Protein AF-A0A348DID6-F1 (afdb_monomer_lite)

Structure (mmCIF, N/CA/C/O backbone):
data_AF-A0A348DID6-F1
#
_entry.id   AF-A0A348DID6-F1
#
loop_
_atom_site.group_PDB
_atom_site.id
_atom_site.type_symbol
_atom_site.label_atom_id
_atom_site.label_alt_id
_atom_site.label_comp_id
_atom_site.label_asym_id
_atom_site.label_entity_id
_atom_site.label_seq_id
_atom_site.pdbx_PDB_ins_code
_atom_site.Cartn_x
_atom_site.Cartn_y
_atom_site.Cartn_z
_atom_site.occupancy
_atom_site.B_iso_or_equiv
_atom_site.auth_seq_id
_atom_site.auth_comp_id
_atom_site.auth_asym_id
_atom_site.auth_atom_id
_atom_site.pdbx_PDB_model_num
ATOM 1 N N . MET A 1 1 ? -4.799 -6.504 -25.604 1.00 52.53 1 MET A N 1
ATOM 2 C CA . MET A 1 1 ? -5.374 -7.026 -24.342 1.00 52.53 1 MET A CA 1
ATOM 3 C C . MET A 1 1 ? -4.359 -7.250 -23.209 1.00 52.53 1 MET A C 1
ATOM 5 O O . MET A 1 1 ? -4.797 -7.353 -22.079 1.00 52.53 1 MET A O 1
ATOM 9 N N . ARG A 1 2 ? -3.030 -7.270 -23.440 1.00 54.81 2 ARG A N 1
ATOM 10 C CA . ARG A 1 2 ? -2.037 -7.551 -22.372 1.00 54.81 2 ARG A CA 1
ATOM 11 C C . ARG A 1 2 ? -1.818 -6.422 -21.348 1.00 54.81 2 ARG A C 1
ATOM 13 O O . ARG A 1 2 ? -1.651 -6.703 -20.170 1.00 54.81 2 ARG A O 1
ATOM 20 N N . ALA A 1 3 ? -1.886 -5.155 -21.763 1.00 53.16 3 ALA A N 1
ATOM 21 C CA . ALA A 1 3 ? -1.640 -4.015 -20.867 1.00 53.16 3 ALA A CA 1
ATOM 22 C C . ALA A 1 3 ? -2.660 -3.902 -19.712 1.00 53.16 3 ALA A C 1
ATOM 24 O O . ALA A 1 3 ? -2.322 -3.475 -18.613 1.00 53.16 3 ALA A O 1
ATOM 25 N N . THR A 1 4 ? -3.907 -4.324 -19.941 1.00 56.53 4 THR A N 1
ATOM 26 C CA . THR A 1 4 ? -4.987 -4.254 -18.944 1.00 56.53 4 THR A CA 1
ATOM 27 C C . THR A 1 4 ? -4.907 -5.346 -17.881 1.00 56.53 4 THR A C 1
ATOM 29 O O . THR A 1 4 ? -5.445 -5.165 -16.795 1.00 56.53 4 THR A O 1
ATOM 32 N N . GLU A 1 5 ? -4.265 -6.479 -18.172 1.00 61.47 5 GLU A N 1
ATOM 33 C CA . GLU A 1 5 ? -4.038 -7.538 -17.177 1.00 61.47 5 GLU A CA 1
ATOM 34 C C . GLU A 1 5 ? -2.804 -7.245 -16.329 1.00 61.47 5 GLU A C 1
ATOM 36 O O . GLU A 1 5 ? -2.868 -7.359 -15.108 1.00 61.47 5 GLU A O 1
ATOM 41 N N . GLN A 1 6 ? -1.735 -6.747 -16.958 1.00 55.81 6 GLN A N 1
ATOM 42 C CA . GLN A 1 6 ? -0.539 -6.287 -16.254 1.00 55.81 6 GLN A CA 1
ATOM 43 C C . GLN A 1 6 ? -0.873 -5.181 -15.238 1.00 55.81 6 GLN A C 1
ATOM 45 O O . GLN A 1 6 ? -0.455 -5.248 -14.086 1.00 55.81 6 GLN A O 1
ATOM 50 N N . SER A 1 7 ? -1.742 -4.239 -15.619 1.00 74.44 7 SER A N 1
ATOM 51 C CA . SER A 1 7 ? -2.239 -3.191 -14.719 1.00 74.44 7 SER A CA 1
ATOM 52 C C . SER A 1 7 ? -3.020 -3.736 -13.510 1.00 74.44 7 SER A C 1
ATOM 54 O O . SER A 1 7 ? -2.922 -3.178 -12.416 1.00 74.44 7 SER A O 1
ATOM 56 N N . LYS A 1 8 ? -3.771 -4.836 -13.663 1.00 82.12 8 LYS A N 1
ATOM 57 C CA . LYS A 1 8 ? -4.510 -5.456 -12.547 1.00 82.12 8 LYS A CA 1
ATOM 58 C C . LYS A 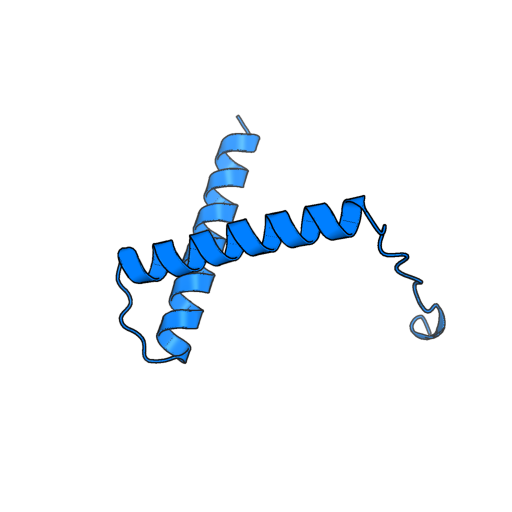1 8 ? -3.577 -6.172 -11.578 1.00 82.12 8 LYS A C 1
ATOM 60 O O . LYS A 1 8 ? -3.774 -6.076 -10.370 1.00 82.12 8 LYS A O 1
ATOM 65 N N . GLU A 1 9 ? -2.574 -6.875 -12.096 1.00 85.38 9 GLU A N 1
ATOM 66 C CA . GLU A 1 9 ? -1.585 -7.566 -11.268 1.00 85.38 9 GLU A CA 1
ATOM 67 C C . GLU A 1 9 ? -0.743 -6.570 -10.458 1.00 85.38 9 GLU A C 1
ATOM 69 O O . GLU A 1 9 ? -0.535 -6.756 -9.258 1.00 85.38 9 GLU A O 1
ATOM 74 N N . GLU A 1 10 ? -0.313 -5.474 -11.084 1.00 84.75 10 GLU A N 1
ATOM 75 C CA . GLU A 1 10 ? 0.397 -4.382 -10.409 1.00 84.75 10 GLU A CA 1
ATOM 76 C C . GLU A 1 10 ? -0.465 -3.733 -9.319 1.00 84.75 10 GLU A C 1
ATOM 78 O O . GLU A 1 10 ? 0.008 -3.511 -8.202 1.00 84.75 10 GLU A O 1
ATOM 83 N N . MET A 1 11 ? -1.754 -3.511 -9.591 1.00 86.56 11 MET A N 1
ATOM 84 C CA . MET A 1 11 ? -2.682 -2.972 -8.597 1.00 86.56 11 MET A CA 1
ATOM 85 C C . MET A 1 11 ? -2.908 -3.937 -7.423 1.00 86.56 11 MET A C 1
ATOM 87 O O . MET A 1 11 ? -2.918 -3.505 -6.271 1.00 86.56 11 MET A O 1
ATOM 91 N N . ALA A 1 12 ? -3.021 -5.242 -7.684 1.00 90.50 12 ALA A N 1
ATOM 92 C CA . ALA A 1 12 ? -3.129 -6.256 -6.635 1.00 90.50 12 ALA A CA 1
ATOM 93 C C . ALA A 1 12 ? -1.875 -6.292 -5.746 1.00 90.50 12 ALA A C 1
ATOM 95 O O . ALA A 1 12 ? -1.990 -6.346 -4.520 1.00 90.50 12 ALA A O 1
ATOM 96 N N . LYS A 1 13 ? -0.679 -6.178 -6.342 1.00 90.81 13 LYS A N 1
ATOM 97 C CA . LYS A 1 13 ? 0.586 -6.063 -5.597 1.00 90.81 13 LYS A CA 1
ATOM 98 C C . LYS A 1 13 ? 0.609 -4.812 -4.723 1.00 90.81 13 LYS A C 1
ATOM 100 O O . LYS A 1 13 ? 0.956 -4.900 -3.548 1.00 90.81 13 LYS A O 1
ATOM 105 N N . ALA A 1 14 ? 0.210 -3.661 -5.264 1.00 89.06 14 ALA A N 1
ATOM 106 C CA . ALA A 1 14 ? 0.176 -2.406 -4.515 1.00 89.06 14 ALA A CA 1
ATOM 107 C C . ALA A 1 14 ? -0.770 -2.477 -3.304 1.00 89.06 14 ALA A C 1
ATOM 109 O O . ALA A 1 14 ? -0.407 -2.032 -2.214 1.00 89.06 14 ALA A O 1
ATOM 110 N N . ILE A 1 15 ? -1.945 -3.094 -3.470 1.00 93.38 15 ILE A N 1
ATOM 111 C CA . ILE A 1 15 ? -2.886 -3.346 -2.369 1.00 93.38 15 ILE A CA 1
ATOM 112 C C . ILE A 1 15 ? -2.260 -4.282 -1.329 1.00 93.38 15 ILE A C 1
ATOM 114 O O . ILE A 1 15 ? -2.309 -3.976 -0.140 1.00 93.38 15 ILE A O 1
ATOM 118 N N . GLY A 1 16 ? -1.627 -5.379 -1.757 1.00 92.88 16 GLY A N 1
ATOM 119 C CA . GLY A 1 16 ? -0.951 -6.315 -0.852 1.00 92.88 16 GLY A CA 1
ATOM 120 C C . GLY A 1 16 ? 0.119 -5.640 0.011 1.00 92.88 16 GLY A C 1
ATOM 121 O O . GLY A 1 16 ? 0.153 -5.843 1.224 1.00 92.88 16 GLY A O 1
ATOM 122 N N . TYR A 1 17 ? 0.935 -4.762 -0.581 1.00 92.88 17 TYR A N 1
ATOM 123 C CA . TYR A 1 17 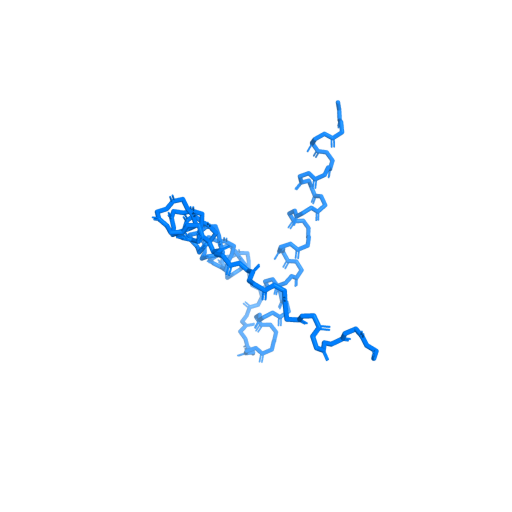? 1.909 -3.969 0.173 1.00 92.88 17 TYR A CA 1
ATOM 124 C C . TYR A 1 17 ? 1.253 -3.007 1.166 1.00 92.88 17 TYR A C 1
ATOM 126 O O . TYR A 1 17 ? 1.708 -2.916 2.304 1.00 92.88 17 TYR A O 1
ATOM 134 N N . ALA A 1 18 ? 0.188 -2.308 0.763 1.00 93.19 18 ALA A N 1
ATOM 135 C CA . ALA A 1 18 ? -0.524 -1.392 1.650 1.00 93.19 18 ALA A CA 1
ATOM 136 C C . ALA A 1 18 ? -1.104 -2.124 2.872 1.00 93.19 18 ALA A C 1
ATOM 138 O O . ALA A 1 18 ? -0.983 -1.635 3.992 1.00 93.19 18 ALA A O 1
ATOM 139 N N . VAL A 1 19 ? -1.674 -3.316 2.672 1.00 95.75 19 VAL A N 1
ATOM 140 C CA . VAL A 1 19 ? -2.188 -4.160 3.760 1.00 95.75 19 VAL A CA 1
ATOM 141 C C . VAL A 1 19 ? -1.065 -4.586 4.708 1.00 95.75 19 VAL A C 1
ATOM 143 O O . VAL A 1 19 ? -1.209 -4.425 5.916 1.00 95.75 19 VAL A O 1
ATOM 146 N N . MET A 1 20 ? 0.067 -5.056 4.177 1.00 95.94 20 MET A N 1
ATOM 147 C CA . MET A 1 20 ? 1.215 -5.480 4.990 1.00 95.94 20 MET A CA 1
ATOM 148 C C . MET A 1 20 ? 1.821 -4.320 5.802 1.00 95.94 20 MET A C 1
ATOM 150 O O . MET A 1 20 ? 2.199 -4.493 6.957 1.00 95.94 20 MET A O 1
ATOM 154 N N . GLU A 1 21 ? 1.897 -3.113 5.234 1.00 93.62 21 GLU A N 1
ATOM 155 C CA . GLU A 1 21 ? 2.341 -1.915 5.963 1.00 93.62 21 GLU A CA 1
ATOM 156 C C . GLU A 1 21 ? 1.373 -1.525 7.093 1.00 93.62 21 GLU A C 1
ATOM 158 O O . GLU A 1 21 ? 1.809 -1.126 8.176 1.00 93.62 21 GLU A O 1
ATOM 163 N N . LEU A 1 22 ? 0.061 -1.623 6.856 1.00 94.75 22 LEU A N 1
ATOM 164 C CA . LEU A 1 22 ? -0.953 -1.327 7.871 1.00 94.75 22 LEU A CA 1
ATOM 165 C C . LEU A 1 22 ? -0.906 -2.343 9.014 1.00 94.75 22 LEU A C 1
ATOM 167 O O . LEU A 1 22 ? -0.898 -1.939 10.175 1.00 94.75 22 LEU A O 1
ATOM 171 N N . GLU A 1 23 ? -0.782 -3.631 8.697 1.00 96.25 23 GLU A N 1
ATOM 172 C CA . GLU A 1 23 ? -0.640 -4.692 9.696 1.00 96.25 23 GLU A CA 1
ATOM 173 C C . GLU A 1 23 ? 0.614 -4.486 10.560 1.00 96.25 23 GLU A C 1
ATOM 175 O O . GLU A 1 23 ? 0.514 -4.428 11.784 1.00 96.25 23 GLU A O 1
ATOM 180 N N . ASN A 1 24 ? 1.776 -4.257 9.934 1.00 95.25 24 ASN A N 1
ATOM 181 C CA . ASN A 1 24 ? 3.042 -4.031 10.645 1.00 95.25 24 ASN A CA 1
ATOM 182 C C . ASN A 1 24 ? 3.024 -2.800 11.563 1.00 95.25 24 ASN A C 1
ATOM 184 O O . ASN A 1 24 ? 3.798 -2.723 12.514 1.00 95.25 24 ASN A O 1
ATOM 188 N N . THR A 1 25 ? 2.167 -1.820 11.278 1.00 93.44 25 THR A N 1
ATOM 189 C CA . THR A 1 25 ? 2.012 -0.614 12.106 1.00 93.44 25 THR A CA 1
ATOM 190 C C . THR A 1 25 ? 0.881 -0.735 13.130 1.00 93.44 25 THR A C 1
ATOM 192 O O . THR A 1 25 ? 0.625 0.221 13.861 1.00 93.44 25 THR A O 1
ATOM 195 N N . GLY A 1 26 ? 0.192 -1.883 13.192 1.00 92.88 26 GLY A N 1
ATOM 196 C CA . GLY A 1 26 ? -0.980 -2.094 14.045 1.00 92.88 26 GLY A CA 1
ATOM 197 C C . GLY A 1 26 ? -2.175 -1.213 13.665 1.00 92.88 26 GLY A C 1
ATOM 198 O O . GLY A 1 26 ? -3.066 -0.985 14.482 1.00 92.88 26 GLY A O 1
ATOM 199 N N . CYS A 1 27 ? -2.182 -0.672 12.445 1.00 92.62 27 CYS A N 1
ATOM 200 C CA . CYS A 1 27 ? -3.247 0.182 11.943 1.00 92.62 27 CYS A CA 1
ATOM 201 C C . CYS A 1 27 ? -4.428 -0.659 11.443 1.00 92.62 27 CYS A C 1
ATOM 203 O O . CYS A 1 27 ? -4.262 -1.762 10.924 1.00 92.62 27 CYS A O 1
ATOM 205 N N . ALA A 1 28 ? -5.640 -0.112 11.552 1.00 94.94 28 ALA A N 1
ATOM 206 C CA . ALA A 1 28 ? -6.833 -0.769 11.032 1.00 94.94 28 ALA A CA 1
ATOM 207 C C . ALA A 1 28 ? -6.755 -0.934 9.504 1.00 94.94 28 ALA A C 1
ATOM 209 O O . ALA A 1 28 ? -6.493 0.023 8.771 1.00 94.94 28 ALA A O 1
ATOM 210 N N . ILE A 1 29 ? -7.026 -2.148 9.022 1.00 95.94 29 ILE A N 1
ATOM 211 C CA . ILE A 1 29 ? -7.057 -2.466 7.592 1.00 95.94 29 ILE A CA 1
ATOM 212 C C . ILE A 1 29 ? -8.455 -2.126 7.063 1.00 95.94 29 ILE A C 1
ATOM 214 O O . ILE A 1 29 ? -9.340 -2.977 7.002 1.00 95.94 29 ILE A O 1
ATOM 218 N N . THR A 1 30 ? -8.667 -0.854 6.722 1.00 96.75 30 THR A N 1
ATOM 219 C CA . THR A 1 30 ? -9.900 -0.373 6.078 1.00 96.75 30 THR A CA 1
ATOM 220 C C . THR A 1 30 ? -9.635 0.066 4.642 1.00 96.75 30 THR A C 1
ATOM 222 O O . THR A 1 30 ? -8.493 0.329 4.255 1.00 96.75 30 THR A O 1
ATOM 225 N N . ALA A 1 31 ? -10.695 0.168 3.837 1.00 94.06 31 ALA A N 1
ATOM 226 C CA . ALA A 1 31 ? -10.586 0.643 2.460 1.00 94.06 31 ALA A CA 1
ATOM 227 C C . ALA A 1 31 ? -9.996 2.063 2.394 1.00 94.06 31 ALA A C 1
ATOM 229 O O . ALA A 1 31 ? -9.169 2.351 1.531 1.00 94.06 31 ALA A O 1
ATOM 230 N N . GLU A 1 32 ? -10.361 2.936 3.333 1.00 95.19 32 GLU A N 1
ATOM 231 C CA . GLU A 1 32 ? -9.838 4.299 3.446 1.00 95.19 32 GLU A CA 1
ATOM 232 C C . GLU A 1 32 ? -8.336 4.300 3.738 1.00 95.19 32 GLU A C 1
ATOM 234 O O . GLU A 1 32 ? -7.583 5.018 3.079 1.00 95.19 32 GLU A O 1
ATOM 239 N 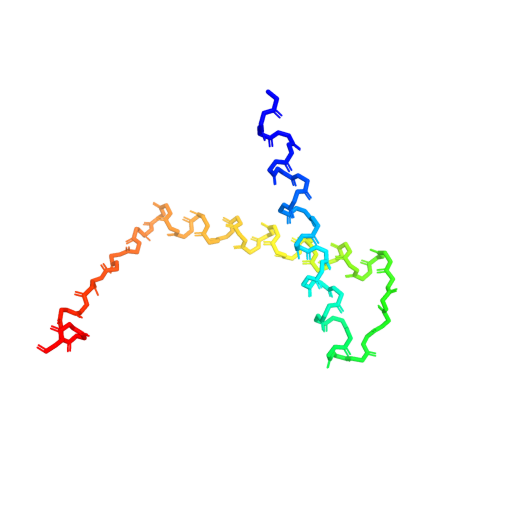N . ALA A 1 33 ? -7.883 3.466 4.680 1.00 93.25 33 ALA A N 1
ATOM 240 C CA . ALA A 1 33 ? -6.472 3.368 5.045 1.00 93.25 33 ALA A CA 1
ATOM 241 C C . ALA A 1 33 ? -5.615 2.816 3.893 1.00 93.25 33 ALA A C 1
ATOM 243 O O . ALA A 1 33 ? -4.526 3.329 3.622 1.00 93.25 33 ALA A O 1
ATOM 244 N N . ILE A 1 34 ? -6.126 1.813 3.172 1.00 93.94 34 ILE A N 1
ATOM 245 C CA . ILE A 1 34 ? -5.474 1.259 1.979 1.00 93.94 34 ILE A CA 1
ATOM 246 C C . ILE A 1 34 ? -5.389 2.326 0.883 1.00 93.94 34 ILE A C 1
ATOM 248 O O . ILE A 1 34 ? -4.308 2.568 0.347 1.00 93.94 34 ILE A O 1
ATOM 252 N N . ASN A 1 35 ? -6.493 3.016 0.583 1.00 92.38 35 ASN A N 1
ATOM 253 C CA . ASN A 1 35 ? -6.518 4.064 -0.438 1.00 92.38 35 ASN A CA 1
ATOM 254 C C . ASN A 1 35 ? -5.568 5.220 -0.102 1.00 92.38 35 ASN A C 1
ATOM 256 O O . ASN A 1 35 ? -4.838 5.676 -0.979 1.00 92.38 35 ASN A O 1
ATOM 260 N N . ALA A 1 36 ? -5.496 5.643 1.164 1.00 91.38 36 ALA A N 1
ATOM 261 C CA . ALA A 1 36 ? -4.546 6.665 1.598 1.00 91.38 36 ALA A CA 1
ATOM 262 C C . ALA A 1 36 ? -3.087 6.254 1.322 1.00 91.38 36 ALA A C 1
ATOM 264 O O . ALA A 1 36 ? -2.301 7.056 0.816 1.00 91.38 36 ALA A O 1
ATOM 265 N N . ARG A 1 37 ? -2.722 4.991 1.584 1.00 89.56 37 ARG A N 1
ATOM 266 C CA . ARG A 1 37 ? -1.382 4.456 1.278 1.00 89.56 37 ARG A CA 1
ATOM 267 C C . ARG A 1 37 ? -1.109 4.374 -0.224 1.00 89.56 37 ARG A C 1
ATOM 269 O O . ARG A 1 37 ? -0.006 4.706 -0.660 1.00 89.56 37 ARG A O 1
ATOM 276 N N . LEU A 1 38 ? -2.105 3.982 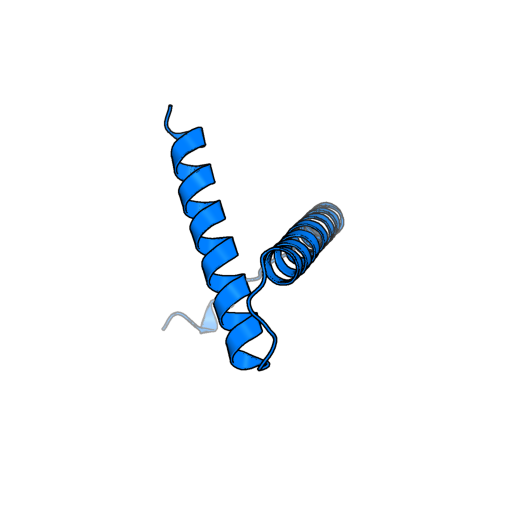-1.018 1.00 89.88 38 LEU A N 1
ATOM 277 C CA . LEU A 1 38 ? -1.991 3.939 -2.479 1.00 89.88 38 LEU A CA 1
ATOM 278 C C . LEU A 1 38 ? -1.793 5.338 -3.083 1.00 89.88 38 LEU A C 1
ATOM 280 O O . LEU A 1 38 ? -0.960 5.501 -3.973 1.00 89.88 38 LEU A O 1
ATOM 284 N N . GLU A 1 39 ? -2.499 6.356 -2.587 1.00 87.19 39 GLU A N 1
ATOM 285 C CA . GLU A 1 39 ? -2.347 7.738 -3.061 1.00 87.19 39 GLU A CA 1
ATOM 286 C C . GLU A 1 39 ? -0.985 8.338 -2.687 1.00 87.19 39 GLU A C 1
ATOM 288 O O . GLU A 1 39 ? -0.354 8.998 -3.515 1.00 87.19 39 GLU A O 1
ATOM 293 N N . ILE A 1 40 ? -0.468 8.039 -1.488 1.00 82.06 40 ILE A N 1
ATOM 294 C CA . ILE A 1 40 ? 0.903 8.416 -1.107 1.00 82.06 40 ILE A CA 1
ATOM 295 C C . ILE A 1 40 ? 1.917 7.791 -2.073 1.00 82.06 40 ILE A C 1
ATOM 297 O O . ILE A 1 40 ? 2.819 8.489 -2.541 1.00 82.06 40 ILE A O 1
ATOM 301 N N . ARG A 1 41 ? 1.755 6.507 -2.429 1.00 77.00 41 ARG A N 1
ATOM 302 C CA . ARG A 1 41 ? 2.635 5.839 -3.401 1.00 77.00 41 ARG A CA 1
ATOM 303 C C . ARG A 1 41 ? 2.579 6.492 -4.776 1.00 77.00 41 ARG A C 1
ATOM 305 O O . ARG A 1 41 ? 3.633 6.862 -5.287 1.00 77.00 41 ARG A O 1
ATOM 312 N N . LYS A 1 42 ? 1.388 6.750 -5.323 1.00 77.31 42 LYS A N 1
ATOM 313 C CA . LYS A 1 42 ? 1.240 7.473 -6.602 1.00 77.31 42 LYS A CA 1
ATOM 314 C C . LYS A 1 42 ? 1.908 8.850 -6.568 1.00 77.31 42 LYS A C 1
ATOM 316 O O . LYS A 1 42 ? 2.575 9.245 -7.524 1.00 77.31 42 LYS A O 1
ATOM 321 N N . GLY A 1 43 ? 1.757 9.580 -5.460 1.00 70.81 43 GLY A N 1
ATOM 322 C CA . GLY A 1 43 ? 2.424 10.865 -5.246 1.00 70.81 43 GLY A CA 1
ATOM 323 C C . GLY A 1 43 ? 3.949 10.739 -5.219 1.00 70.81 43 GLY A C 1
ATOM 324 O O . GLY A 1 43 ? 4.646 11.536 -5.848 1.00 70.81 43 GLY A O 1
ATOM 325 N N . SER A 1 44 ? 4.471 9.709 -4.550 1.00 71.38 44 SER A N 1
ATOM 326 C CA . SER A 1 44 ? 5.910 9.438 -4.465 1.00 71.38 44 SER A CA 1
ATOM 327 C C . SER A 1 44 ? 6.520 8.983 -5.793 1.00 71.38 44 SER A C 1
ATOM 329 O O . SER A 1 44 ? 7.599 9.446 -6.149 1.00 71.38 44 SER A O 1
ATOM 331 N N . GLU A 1 45 ? 5.812 8.164 -6.573 1.00 71.19 45 GLU A N 1
ATOM 332 C CA . GLU A 1 45 ? 6.226 7.732 -7.912 1.00 71.19 45 GLU A CA 1
ATOM 333 C C . GLU A 1 45 ? 6.270 8.917 -8.876 1.00 71.19 45 GLU A C 1
ATOM 335 O O . GLU A 1 45 ? 7.230 9.073 -9.628 1.00 71.19 45 GLU A O 1
ATOM 340 N N . LYS A 1 46 ? 5.279 9.814 -8.800 1.00 70.19 46 LYS A N 1
ATOM 341 C CA . LYS A 1 46 ? 5.263 11.055 -9.581 1.00 70.19 46 LYS A CA 1
ATOM 342 C C . LYS A 1 46 ? 6.420 11.982 -9.202 1.00 70.19 46 LYS A C 1
ATOM 344 O O . LYS A 1 46 ? 7.079 12.520 -10.089 1.00 70.19 46 LYS A O 1
ATOM 349 N N . ALA A 1 47 ? 6.691 12.144 -7.906 1.00 64.12 47 ALA A N 1
ATOM 350 C CA . ALA A 1 47 ? 7.818 12.939 -7.421 1.00 64.12 47 ALA A CA 1
ATOM 351 C C . ALA A 1 47 ? 9.175 12.326 -7.816 1.00 64.12 47 ALA A C 1
ATOM 353 O O . ALA A 1 47 ? 10.103 13.051 -8.174 1.00 64.12 47 ALA A O 1
ATOM 354 N N . PHE A 1 48 ? 9.291 10.996 -7.796 1.00 63.62 48 PHE A N 1
ATOM 355 C CA . PHE A 1 48 ? 10.480 10.280 -8.252 1.00 63.62 48 PHE A CA 1
ATOM 356 C C . PHE A 1 48 ? 10.684 10.426 -9.761 1.00 63.62 48 PHE A C 1
ATOM 358 O O . PHE A 1 48 ? 11.786 10.749 -10.191 1.00 63.62 48 PHE A O 1
ATOM 365 N N . ALA A 1 49 ? 9.630 10.263 -10.564 1.00 66.44 49 ALA A N 1
ATOM 366 C CA . ALA A 1 49 ? 9.685 10.447 -12.012 1.00 66.44 49 ALA A CA 1
ATOM 367 C C . ALA A 1 49 ? 10.072 11.885 -12.398 1.00 66.44 49 ALA A C 1
ATOM 369 O O . ALA A 1 49 ? 10.872 12.075 -13.310 1.00 66.44 49 ALA A O 1
ATOM 370 N N . GLN A 1 50 ? 9.565 12.891 -11.676 1.00 68.00 50 GLN A N 1
ATOM 371 C CA . GLN A 1 50 ? 9.976 14.288 -11.855 1.00 68.00 50 GLN A CA 1
ATOM 372 C C . GLN A 1 50 ? 11.459 14.491 -11.532 1.00 68.00 50 GLN A C 1
ATOM 374 O O . GLN A 1 50 ? 12.190 15.024 -12.362 1.00 68.00 50 GLN A O 1
ATOM 379 N N . ARG A 1 51 ? 11.940 13.988 -10.386 1.00 63.38 51 ARG A N 1
ATOM 380 C CA . ARG A 1 51 ? 13.371 14.068 -10.044 1.00 63.38 51 ARG A CA 1
ATOM 381 C C . ARG A 1 51 ? 14.259 13.322 -11.033 1.00 63.38 51 ARG A C 1
ATOM 383 O O . ARG A 1 51 ? 15.313 13.834 -11.375 1.00 63.38 51 ARG A O 1
ATOM 390 N N . ALA A 1 52 ? 13.844 12.149 -11.503 1.00 64.00 52 ALA A N 1
ATOM 391 C CA . ALA A 1 52 ? 14.590 11.372 -12.488 1.00 64.00 52 ALA A CA 1
ATOM 392 C C . ALA A 1 52 ? 14.641 12.057 -13.866 1.00 64.00 52 ALA A C 1
ATOM 394 O O . ALA A 1 52 ? 15.609 11.875 -14.600 1.00 64.00 52 ALA A O 1
ATOM 395 N N . ALA A 1 53 ? 13.619 12.847 -14.214 1.00 65.31 53 ALA A N 1
ATOM 396 C CA . ALA A 1 53 ? 13.604 13.659 -15.427 1.00 65.31 53 ALA A CA 1
ATOM 397 C C . ALA A 1 53 ? 14.487 14.917 -15.306 1.00 65.31 53 ALA A C 1
ATOM 399 O O . ALA A 1 53 ? 15.129 15.303 -16.279 1.00 65.31 53 ALA A O 1
ATOM 400 N N . GLU A 1 54 ? 14.538 15.542 -14.126 1.00 69.94 54 GLU A N 1
ATOM 401 C CA . GLU A 1 54 ? 15.352 16.740 -13.858 1.00 69.94 54 GLU A CA 1
ATOM 40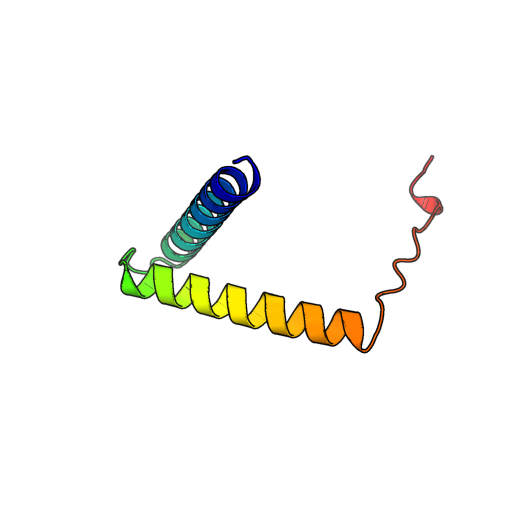2 C C . GLU A 1 54 ? 16.832 16.417 -13.594 1.00 69.94 54 GLU A C 1
ATOM 404 O O . GLU A 1 54 ? 17.720 17.180 -13.972 1.00 69.94 54 GLU A O 1
ATOM 409 N N . GLN A 1 55 ? 17.111 15.278 -12.963 1.00 66.31 55 GLN A N 1
ATOM 410 C CA . GLN A 1 55 ? 18.447 14.738 -12.737 1.00 66.31 55 GLN A CA 1
ATOM 411 C C . GLN A 1 55 ? 18.424 13.242 -13.055 1.00 66.31 55 GLN A C 1
ATOM 413 O O . GLN A 1 55 ? 18.060 12.432 -12.196 1.00 66.31 55 GLN A O 1
ATOM 418 N N . PRO A 1 56 ? 18.829 12.847 -14.274 1.00 63.22 56 PRO A N 1
ATOM 419 C CA . PRO A 1 56 ? 18.990 11.444 -14.605 1.00 63.22 56 PRO A CA 1
ATOM 420 C C . PRO A 1 56 ? 19.956 10.819 -13.604 1.00 63.22 56 PRO A C 1
ATOM 422 O O . PRO A 1 56 ? 21.115 11.229 -13.506 1.00 63.22 56 PRO A O 1
ATOM 425 N N . TYR A 1 57 ? 19.481 9.845 -12.828 1.00 61.69 57 TYR A N 1
ATOM 426 C CA . TYR A 1 57 ? 20.344 9.104 -11.920 1.00 61.69 57 TYR A CA 1
ATOM 427 C C . TYR A 1 57 ? 21.419 8.403 -12.755 1.00 61.69 57 TYR A C 1
ATOM 429 O O . TYR A 1 57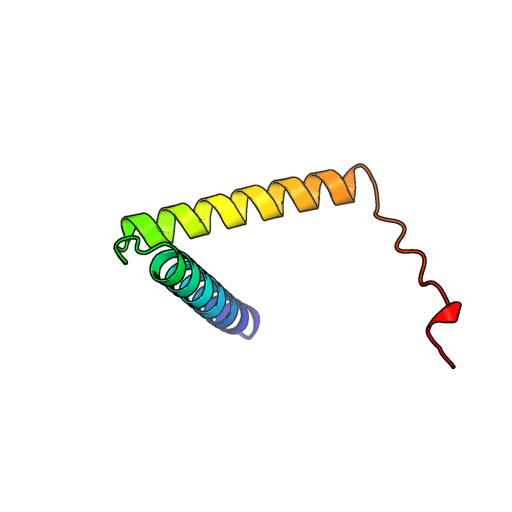 ? 21.161 7.388 -13.402 1.00 61.69 57 TYR A O 1
ATOM 437 N N . HIS A 1 58 ? 22.639 8.937 -12.745 1.00 60.25 58 HIS A N 1
ATOM 438 C CA . HIS A 1 58 ? 23.804 8.220 -13.240 1.00 60.25 58 HIS A CA 1
ATOM 439 C C . HIS A 1 58 ? 24.117 7.099 -12.250 1.00 60.25 58 HIS A C 1
ATOM 441 O O . HIS A 1 58 ? 24.936 7.251 -11.345 1.00 60.25 58 HIS A O 1
ATOM 447 N N . ILE A 1 59 ? 23.433 5.966 -12.410 1.00 65.25 59 ILE A N 1
ATOM 448 C CA . ILE A 1 59 ? 23.791 4.723 -11.735 1.00 65.25 59 ILE A CA 1
ATOM 449 C C . ILE A 1 59 ? 25.147 4.308 -12.310 1.00 65.25 59 ILE A C 1
ATOM 451 O O . ILE A 1 59 ? 25.236 3.734 -13.394 1.00 65.25 59 ILE A O 1
ATOM 455 N N . ARG A 1 60 ? 26.228 4.656 -11.610 1.00 61.34 60 ARG A N 1
ATOM 456 C CA . ARG A 1 60 ? 27.545 4.085 -11.880 1.00 61.34 60 ARG A CA 1
ATOM 457 C C . ARG A 1 60 ? 27.549 2.688 -11.283 1.00 61.34 60 ARG A C 1
ATOM 459 O O . ARG A 1 60 ? 27.617 2.537 -10.065 1.00 61.34 60 ARG A O 1
ATOM 466 N N . PHE A 1 61 ? 27.436 1.678 -12.139 1.00 60.66 61 PHE A N 1
ATOM 467 C CA . PHE A 1 61 ? 27.725 0.311 -11.735 1.00 60.66 61 PHE A CA 1
ATOM 468 C C . PHE A 1 61 ? 29.179 0.257 -11.272 1.00 60.66 61 PHE A C 1
ATOM 470 O O . PHE A 1 61 ? 30.095 0.592 -12.020 1.00 60.66 61 PHE A O 1
ATOM 477 N N . ASN A 1 62 ? 29.377 -0.088 -10.004 1.00 62.88 62 ASN A N 1
ATOM 478 C CA . ASN A 1 62 ? 30.702 -0.282 -9.452 1.00 62.88 62 ASN A CA 1
ATOM 479 C C . ASN A 1 62 ? 31.150 -1.690 -9.862 1.00 62.88 62 ASN A C 1
ATOM 481 O O . ASN A 1 62 ? 30.697 -2.675 -9.280 1.00 62.88 62 ASN A O 1
ATOM 485 N N . GLU A 1 63 ? 31.993 -1.791 -10.891 1.00 62.69 63 GLU A N 1
ATOM 486 C CA . GLU A 1 63 ? 32.487 -3.072 -11.429 1.00 62.69 63 GLU A CA 1
ATOM 487 C C . GLU A 1 63 ? 33.263 -3.904 -10.387 1.00 62.69 63 GLU A C 1
ATOM 489 O O . GLU A 1 63 ? 33.442 -5.102 -10.564 1.00 62.69 63 GLU A O 1
ATOM 494 N N . SER A 1 64 ? 33.626 -3.311 -9.243 1.00 64.38 64 SER A N 1
ATOM 495 C CA . SER A 1 64 ? 34.253 -3.984 -8.095 1.00 64.38 64 SER A CA 1
ATOM 496 C C . SER A 1 64 ? 33.387 -5.058 -7.408 1.00 64.38 64 SER A C 1
ATOM 498 O O . SER A 1 64 ? 33.882 -5.725 -6.501 1.00 64.38 64 SER A O 1
ATOM 500 N N . LEU A 1 65 ? 32.110 -5.216 -7.771 1.00 58.97 65 LEU A N 1
ATOM 501 C CA . LEU A 1 65 ? 31.237 -6.277 -7.240 1.00 58.97 65 LEU A CA 1
ATOM 502 C C . LEU A 1 65 ? 31.139 -7.506 -8.161 1.00 58.97 65 LEU A C 1
ATOM 504 O O . LEU A 1 65 ? 30.470 -8.476 -7.808 1.00 58.97 65 LEU A O 1
ATOM 508 N N . CYS A 1 66 ? 31.814 -7.488 -9.313 1.00 60.97 66 CYS A N 1
ATOM 509 C CA . CYS A 1 66 ? 31.918 -8.628 -10.217 1.00 60.97 66 CYS A CA 1
ATOM 510 C C . CYS A 1 66 ? 33.312 -9.266 -10.117 1.00 60.97 66 CYS A C 1
ATOM 512 O O . CYS A 1 66 ? 34.130 -9.050 -11.001 1.00 60.97 66 CYS A O 1
ATOM 514 N N . GLY A 1 67 ? 33.527 -10.077 -9.073 1.00 48.81 67 GLY A N 1
ATOM 515 C CA . GLY A 1 67 ? 34.543 -11.148 -9.043 1.00 48.81 67 GLY A CA 1
ATOM 516 C C . GLY A 1 67 ? 35.987 -10.732 -8.811 1.00 48.81 67 GLY A C 1
ATOM 517 O O . GLY A 1 67 ? 36.646 -10.334 -9.792 1.00 48.81 67 GLY A O 1
#

Secondary structure (DSSP, 8-state):
-HHHHHHHHHHHHHHHHHHHHHHHTT----HHHHHHHHHHHHHHHHHHHHHHHHS-------GGG--

Foldseek 3Di:
DVVVVVVVVVVVVLLVVQQVVCVVVVHDPDPVSSVVSSVVVVVVVVVVVVCCVVPVPPPDDPCVVPD

pLDDT: mean 77.57, std 15.01, range [48.81, 96.75]

Sequence (67 aa):
MRATEQSKEEMAKAIGYAVMELENTGCAITAEAINARLEIRKGSEKAFAQRAAEQPYHIRFNESLCG

Radius of gyration: 16.83 Å; chains: 1; bounding box: 45×28×38 Å